Protein AF-A0A2N0QDF2-F1 (afdb_monomer)

pLDDT: mean 72.52, std 20.07, range [34.34, 97.75]

Mean predicted aligned error: 20.12 Å

Solvent-accessible surface area (backbone atoms only — not comparable to full-atom values): 10380 Å² total; per-residue (Å²): 142,78,92,82,81,85,81,86,83,89,78,89,79,88,68,83,81,71,83,72,80,72,75,76,78,77,69,77,77,80,74,78,54,62,45,74,80,34,91,86,77,63,44,67,44,55,72,88,54,84,79,87,59,81,65,48,67,56,54,52,52,51,52,51,52,52,46,46,48,72,79,55,69,66,78,52,70,68,56,53,48,51,45,56,69,36,91,90,34,81,67,67,82,90,52,88,52,65,70,57,52,53,51,48,54,49,50,53,50,50,52,49,44,72,76,44,80,83,65,72,86,72,78,81,77,70,82,81,80,85,78,84,85,86,82,88,81,84,87,83,89,81,83,86,83,84,83,132

Foldseek 3Di:
DDDDDDDDDDDDDPDPPPPDCPPPPPPPPPPPQWDQPDPVVSDIDGVVDDDDCPCVVVVVVVVVVVVCCVVVVDDDLVVVLVQCVPPVRVDPVVDPDPVVRVVSVVVNVVVCCVVCVPDDPDPPPDPPPDDDDDDDDDDDDDDDDDDD

Secondary structure (DSSP, 8-state):
----PPPP-------------------------EEE--TTT--EEETTS----TTHHHHHHHHHHHHHHHHHSS--HHHHHHHHHSTT--S-TT---HHHHHHHHHHHHHHHHHH-TT------------------------------

Organism: NCBI:txid588596

Structure (mmCIF, N/CA/C/O backbone):
data_AF-A0A2N0QDF2-F1
#
_entry.id   AF-A0A2N0QDF2-F1
#
loop_
_atom_site.group_PDB
_atom_site.id
_atom_site.type_symbol
_atom_site.label_atom_id
_atom_site.label_alt_id
_atom_site.label_comp_id
_atom_site.label_asym_id
_atom_site.label_entity_id
_atom_site.label_seq_id
_atom_site.pdbx_PDB_ins_code
_atom_site.Cartn_x
_atom_site.Cartn_y
_atom_site.Cartn_z
_atom_site.occupancy
_atom_site.B_iso_or_equiv
_atom_site.auth_seq_id
_atom_site.auth_comp_id
_atom_site.auth_asym_id
_atom_site.auth_atom_id
_atom_site.pdbx_PDB_model_num
ATOM 1 N N . MET A 1 1 ? -39.444 -63.080 10.428 1.00 37.78 1 MET A N 1
ATOM 2 C CA . MET A 1 1 ? -40.224 -63.833 11.436 1.00 37.78 1 MET A CA 1
ATOM 3 C C . MET A 1 1 ? -39.813 -63.275 12.788 1.00 37.78 1 MET A C 1
ATOM 5 O O . MET A 1 1 ? -38.624 -63.291 13.041 1.00 37.78 1 MET A O 1
ATOM 9 N N . THR A 1 2 ? -40.613 -62.682 13.661 1.00 38.75 2 THR A N 1
ATOM 10 C CA . THR A 1 2 ? -42.040 -62.348 13.790 1.00 38.75 2 THR A CA 1
ATOM 11 C C . THR A 1 2 ? -42.077 -61.300 14.914 1.00 38.75 2 THR A C 1
ATOM 13 O O . THR A 1 2 ? -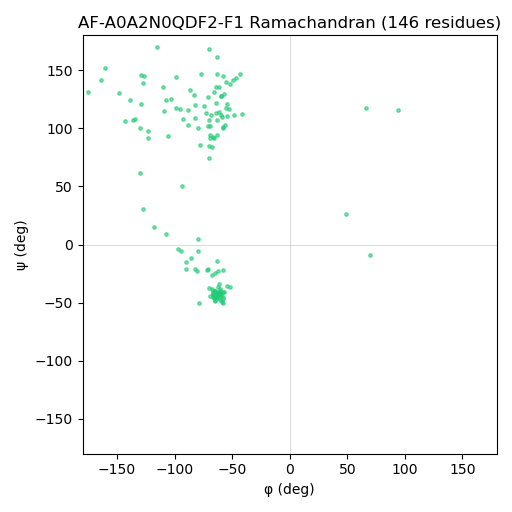41.304 -61.421 15.864 1.00 38.75 2 THR A O 1
ATOM 16 N N . CYS A 1 3 ? -42.930 -60.278 14.811 1.00 39.91 3 CYS A N 1
ATOM 17 C CA . CYS A 1 3 ? -43.240 -59.375 15.925 1.00 39.91 3 CYS A CA 1
ATOM 18 C C . CYS A 1 3 ? -43.793 -60.148 17.129 1.00 39.91 3 CYS A C 1
ATOM 20 O O . CYS A 1 3 ? -44.610 -61.047 16.941 1.00 39.91 3 CYS A O 1
ATOM 22 N N . SER A 1 4 ? -43.461 -59.687 18.336 1.00 47.81 4 SER A N 1
ATOM 23 C CA . SER A 1 4 ? -44.212 -59.998 19.554 1.00 47.81 4 SER A CA 1
ATOM 24 C C . SER A 1 4 ? -44.420 -58.713 20.357 1.00 47.81 4 SER A C 1
ATOM 26 O O . SER A 1 4 ? -43.478 -58.169 20.926 1.00 47.81 4 SER A O 1
ATOM 28 N N . LEU A 1 5 ? -45.662 -58.228 20.366 1.00 51.38 5 LEU A N 1
ATOM 29 C CA . LEU A 1 5 ? -46.191 -57.246 21.316 1.00 51.38 5 LEU A CA 1
ATOM 30 C C . LEU A 1 5 ? -46.494 -57.947 22.651 1.00 51.38 5 LEU A C 1
ATOM 32 O O . LEU A 1 5 ? -46.989 -59.076 22.618 1.00 51.38 5 LEU A O 1
ATOM 36 N N . PRO A 1 6 ? -46.349 -57.288 23.810 1.00 52.44 6 PRO A N 1
ATOM 37 C CA . PRO A 1 6 ? -47.147 -57.621 24.977 1.00 52.44 6 PRO A CA 1
ATOM 38 C C . PRO A 1 6 ? -48.472 -56.855 24.942 1.00 52.44 6 PRO A C 1
ATOM 40 O O . PRO A 1 6 ? -48.531 -55.658 24.673 1.00 52.44 6 PRO A O 1
ATOM 43 N N . SER A 1 7 ? -49.527 -57.616 25.202 1.00 45.88 7 SER A N 1
ATOM 44 C CA . SER A 1 7 ? -50.933 -57.242 25.235 1.00 45.88 7 SER A CA 1
ATOM 45 C C . SER A 1 7 ? -51.280 -56.210 26.314 1.00 45.88 7 SER A C 1
ATOM 47 O O . SER A 1 7 ? -50.752 -56.235 27.421 1.00 45.88 7 SER A O 1
ATOM 49 N N . ASN A 1 8 ? -52.260 -55.381 25.959 1.00 48.22 8 ASN A N 1
ATOM 50 C CA . ASN A 1 8 ? -52.961 -54.356 26.727 1.00 48.22 8 ASN A CA 1
ATOM 51 C C . ASN A 1 8 ? -53.424 -54.792 28.130 1.00 48.22 8 ASN A C 1
ATOM 53 O O . ASN A 1 8 ? -54.022 -55.860 28.280 1.00 48.22 8 ASN A O 1
ATOM 57 N N . ASN A 1 9 ? -53.354 -53.873 29.095 1.00 51.03 9 ASN A N 1
ATOM 58 C CA . ASN A 1 9 ? -54.421 -53.680 30.074 1.00 51.03 9 ASN A CA 1
ATOM 59 C C . ASN A 1 9 ? -54.806 -52.193 30.131 1.00 51.03 9 ASN A C 1
ATOM 61 O O . ASN A 1 9 ? -53.995 -51.300 30.343 1.00 51.03 9 ASN A O 1
ATOM 65 N N . VAL A 1 10 ? -56.077 -51.945 29.841 1.00 54.91 10 VAL A N 1
ATOM 66 C CA . VAL A 1 10 ? -56.702 -50.628 29.795 1.00 54.91 10 VAL A CA 1
ATOM 67 C C . VAL A 1 10 ? -57.103 -50.228 31.210 1.00 54.91 10 VAL A C 1
ATOM 69 O O . VAL A 1 10 ? -57.846 -50.967 31.851 1.00 54.91 10 VAL A O 1
ATOM 72 N N . THR A 1 11 ? -56.713 -49.029 31.640 1.00 46.19 11 THR A N 1
ATOM 73 C CA . THR A 1 11 ? -57.449 -48.287 32.670 1.00 46.19 11 THR A CA 1
ATOM 74 C C . THR A 1 11 ? -57.670 -46.880 32.134 1.00 46.19 11 THR A C 1
ATOM 76 O O . THR A 1 11 ? -56.755 -46.061 32.112 1.00 46.19 11 THR A O 1
ATOM 79 N N . HIS A 1 12 ? -58.876 -46.618 31.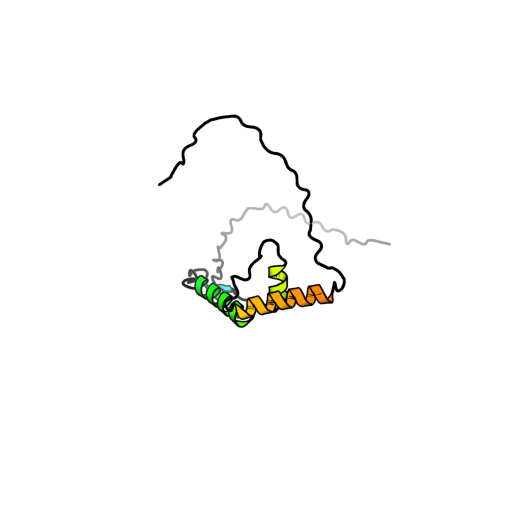631 1.00 55.75 12 HIS A N 1
ATOM 80 C CA . HIS A 1 12 ? -59.315 -45.263 31.317 1.00 55.75 12 HIS A CA 1
ATOM 81 C C . HIS A 1 12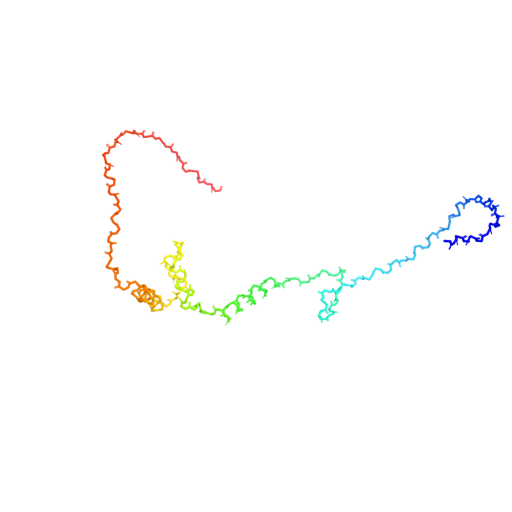 ? -59.538 -44.531 32.641 1.00 55.75 12 HIS A C 1
ATOM 83 O O . HIS A 1 12 ? -60.542 -44.773 33.307 1.00 55.75 12 HIS A O 1
ATOM 89 N N . HIS A 1 13 ? -58.588 -43.684 33.034 1.00 50.78 13 HIS A N 1
ATOM 90 C CA . HIS A 1 13 ? -58.834 -42.674 34.054 1.00 50.78 13 HIS A CA 1
ATOM 91 C C . HIS A 1 13 ? -59.354 -41.428 33.344 1.00 50.78 13 HIS A C 1
ATOM 93 O O . HIS A 1 13 ? -58.617 -40.729 32.652 1.00 50.78 13 HIS A O 1
ATOM 99 N N . ASP A 1 14 ? -60.665 -41.241 33.448 1.00 57.19 14 ASP A N 1
ATOM 100 C CA . ASP A 1 14 ? -61.351 -40.015 33.079 1.00 57.19 14 ASP A 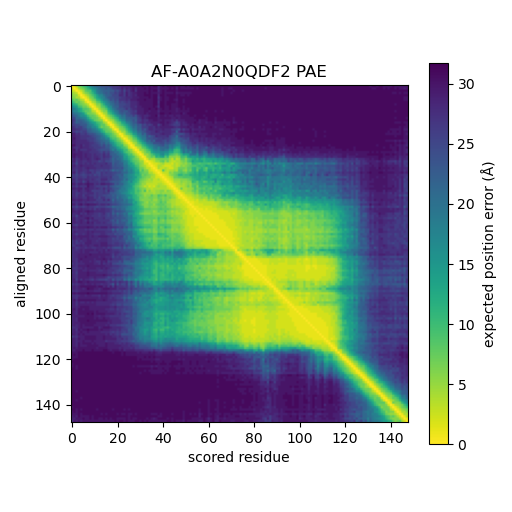CA 1
ATOM 101 C C . ASP A 1 14 ? -61.153 -39.045 34.249 1.00 57.19 14 ASP A C 1
ATOM 103 O O . ASP A 1 14 ? -61.766 -39.189 35.305 1.00 57.19 14 ASP A O 1
ATOM 107 N N . GLU A 1 15 ? -60.207 -38.125 34.102 1.00 52.91 15 GLU A N 1
ATOM 108 C CA . GLU A 1 15 ? -59.877 -37.121 35.109 1.00 52.91 15 GLU A CA 1
ATOM 109 C C . GLU A 1 15 ? -60.032 -35.760 34.429 1.00 52.91 15 GLU A C 1
ATOM 111 O O . GLU A 1 15 ? -59.160 -35.308 33.683 1.00 52.91 15 GLU A O 1
ATOM 116 N N . ASN A 1 16 ? -61.185 -35.122 34.646 1.00 46.06 16 ASN A N 1
ATOM 117 C CA . ASN A 1 16 ? -61.421 -33.718 34.327 1.00 46.06 16 ASN A CA 1
ATOM 118 C C . ASN A 1 16 ? -60.189 -32.885 34.712 1.00 46.06 16 ASN A C 1
ATOM 120 O O . ASN A 1 16 ? -59.914 -32.706 35.899 1.00 46.06 16 ASN A O 1
ATOM 124 N N . THR A 1 17 ? -59.479 -32.330 33.727 1.00 54.12 17 THR A N 1
ATOM 125 C CA . THR A 1 17 ? -58.416 -31.350 33.972 1.00 54.12 17 THR A CA 1
ATOM 126 C C . THR A 1 17 ? -59.054 -30.049 34.454 1.00 54.12 17 THR A C 1
ATOM 128 O O . THR A 1 17 ? -59.351 -29.139 33.680 1.00 54.12 17 THR A O 1
ATOM 131 N N . VAL A 1 18 ? -59.314 -29.978 35.759 1.00 56.28 18 VAL A N 1
ATOM 132 C CA . VAL A 1 18 ? -59.425 -28.714 36.479 1.00 56.28 18 VAL A CA 1
ATOM 133 C C . VAL A 1 18 ? -58.060 -28.054 36.337 1.00 56.28 18 VAL A C 1
ATOM 135 O O . VAL A 1 18 ? -57.061 -28.594 36.800 1.00 56.28 18 VAL A O 1
ATOM 138 N N . PHE A 1 19 ? -58.000 -26.921 35.638 1.00 50.25 19 PHE A N 1
ATOM 139 C CA . PHE A 1 19 ? -56.818 -26.069 35.671 1.00 50.25 19 PHE A CA 1
ATOM 140 C C . PHE A 1 19 ? -56.698 -25.520 37.089 1.00 50.25 19 PHE A C 1
ATOM 142 O O . PHE A 1 19 ? -57.313 -24.512 37.438 1.00 50.25 19 PHE A O 1
ATOM 149 N N . GLU A 1 20 ? -55.950 -26.232 37.923 1.00 53.81 20 GLU A N 1
ATOM 150 C CA . GLU A 1 20 ? -55.437 -25.696 39.166 1.00 53.81 20 GLU A CA 1
ATOM 151 C C . GLU A 1 20 ? -54.479 -24.571 38.776 1.00 53.81 20 GLU A C 1
ATOM 153 O O . GLU A 1 20 ? -53.471 -24.778 38.099 1.00 53.81 20 GLU A O 1
ATOM 158 N N . SER A 1 21 ? -54.858 -23.341 39.112 1.00 62.06 21 SER A N 1
ATOM 159 C CA . SER A 1 21 ? -53.968 -22.195 39.031 1.00 62.06 21 SER A CA 1
ATOM 160 C C . SER A 1 21 ? -52.916 -22.352 40.126 1.00 62.06 21 SER A C 1
ATOM 162 O O . SER A 1 21 ? -52.993 -21.685 41.160 1.00 62.06 21 SER A O 1
ATOM 164 N N . GLU A 1 22 ? -51.961 -23.260 39.937 1.00 54.97 22 GLU A N 1
ATOM 165 C CA . GLU A 1 22 ? -50.706 -23.173 40.667 1.00 54.97 22 GLU A CA 1
ATOM 166 C C . GLU A 1 22 ? -50.101 -21.826 40.289 1.00 54.97 22 GLU A C 1
ATOM 168 O O . GLU A 1 22 ? -49.774 -21.555 39.129 1.00 54.97 22 GLU A O 1
ATOM 173 N N . GLY A 1 23 ? -50.060 -20.924 41.270 1.00 55.94 23 GLY A N 1
ATOM 174 C CA . GLY A 1 23 ? -49.313 -19.692 41.147 1.00 55.94 23 GLY A CA 1
ATOM 175 C C . GLY A 1 23 ? -47.893 -20.079 40.781 1.00 55.94 23 GLY A C 1
ATOM 176 O O . GLY A 1 23 ? -47.199 -20.684 41.589 1.00 55.94 23 GLY A O 1
ATOM 177 N N . ILE A 1 24 ? -47.493 -19.769 39.549 1.00 56.62 24 ILE A N 1
ATOM 178 C CA . ILE A 1 24 ? -46.104 -19.859 39.123 1.00 56.62 24 ILE A CA 1
ATOM 179 C C . ILE A 1 24 ? -45.331 -18.987 40.111 1.00 56.62 24 ILE A C 1
ATOM 181 O O . ILE A 1 24 ? -45.397 -17.757 40.040 1.00 56.62 24 ILE A O 1
ATOM 185 N N . GLU A 1 25 ? -44.644 -19.613 41.067 1.00 59.44 25 GLU A N 1
ATOM 186 C CA . GLU A 1 25 ? -43.540 -18.969 41.758 1.00 59.44 25 GLU A CA 1
ATOM 187 C C . GLU A 1 25 ? -42.558 -18.593 40.656 1.00 59.44 25 GLU A C 1
ATOM 189 O O . GLU A 1 25 ? -41.853 -19.430 40.094 1.00 59.44 25 GLU A O 1
ATOM 194 N N . VAL A 1 26 ? -42.575 -17.315 40.282 1.00 57.59 26 VAL A N 1
ATOM 195 C CA . VAL A 1 26 ? -41.538 -16.722 39.454 1.00 57.59 26 VAL A CA 1
ATOM 196 C C . VAL A 1 26 ? -40.291 -16.725 40.327 1.00 57.59 26 VAL A C 1
ATOM 198 O O . VAL A 1 26 ? -39.996 -15.749 41.014 1.00 57.59 26 VAL A O 1
ATOM 201 N N . THR A 1 27 ? -39.576 -17.849 40.356 1.00 56.66 27 THR A N 1
ATOM 202 C CA . THR A 1 27 ? -38.188 -17.852 40.798 1.00 56.66 27 THR A CA 1
ATOM 203 C C . THR A 1 27 ? -37.486 -16.812 39.930 1.00 56.66 27 THR A C 1
ATOM 205 O O . THR A 1 27 ? -37.567 -16.937 38.700 1.00 56.66 27 THR A O 1
ATOM 208 N N . PRO A 1 28 ? -36.874 -15.759 40.500 1.00 61.00 28 PRO A N 1
ATOM 209 C CA . PRO A 1 28 ? -36.116 -14.821 39.694 1.00 61.00 28 PRO A CA 1
ATOM 210 C C . PRO A 1 28 ? -35.080 -15.640 38.930 1.00 61.00 28 PRO A C 1
ATOM 212 O O . PRO A 1 28 ? -34.259 -16.326 39.532 1.00 61.00 28 PRO A O 1
ATOM 215 N N . ILE A 1 29 ? -35.177 -15.634 37.601 1.00 65.19 29 ILE A N 1
ATOM 216 C CA . ILE A 1 29 ? -34.109 -16.139 36.748 1.00 65.19 29 ILE A CA 1
ATOM 217 C C . ILE A 1 29 ? -32.911 -15.270 37.122 1.00 65.19 29 ILE A C 1
ATOM 219 O O . ILE A 1 29 ? -32.937 -14.064 36.874 1.00 65.19 29 ILE A O 1
ATOM 223 N N . GLU A 1 30 ? -31.922 -15.844 37.802 1.00 65.62 30 GLU A N 1
ATOM 224 C CA . GLU A 1 30 ? -30.649 -15.176 38.041 1.00 65.62 30 GLU A CA 1
ATOM 225 C C . GLU A 1 30 ? -30.021 -14.957 36.663 1.00 65.62 30 GLU A C 1
ATOM 227 O O . GLU A 1 30 ? -29.448 -15.865 36.064 1.00 65.62 30 GLU A O 1
ATOM 232 N N . VAL A 1 31 ? -30.247 -13.776 36.089 1.00 68.69 31 VAL A N 1
ATOM 233 C CA . VAL A 1 31 ? -29.623 -13.383 34.831 1.00 68.69 31 VAL A CA 1
ATOM 234 C C . VAL A 1 31 ? -28.151 -13.161 35.158 1.00 68.69 31 VAL A C 1
ATOM 236 O O . VAL A 1 31 ? -27.813 -12.220 35.871 1.00 68.69 31 VAL A O 1
ATOM 239 N N . GLU A 1 32 ? -27.283 -14.072 34.715 1.00 74.69 32 GLU A N 1
ATOM 240 C CA . GLU A 1 32 ? -25.835 -13.898 34.831 1.00 74.69 32 GLU A CA 1
ATOM 241 C C . GLU A 1 32 ? -25.448 -12.676 33.986 1.00 74.69 32 GLU A C 1
ATOM 243 O O . GLU A 1 32 ? -25.493 -12.706 32.759 1.00 74.69 32 GLU A O 1
ATOM 248 N N . ASP A 1 33 ? -25.121 -11.572 34.657 1.00 79.88 33 ASP A N 1
ATOM 249 C CA . ASP A 1 33 ? -24.800 -10.291 34.016 1.00 79.88 33 ASP A CA 1
ATOM 250 C C . ASP A 1 33 ? -23.361 -10.231 33.478 1.00 79.88 33 ASP A C 1
ATOM 252 O O . ASP A 1 33 ? -22.908 -9.174 33.037 1.00 79.88 33 ASP A O 1
ATOM 256 N N . GLU A 1 34 ? -22.620 -11.338 33.549 1.00 81.88 34 GLU A N 1
ATOM 257 C CA . GLU A 1 34 ? -21.242 -11.440 33.084 1.00 81.88 34 GLU A CA 1
ATOM 258 C C . GLU A 1 34 ? -21.157 -12.172 31.742 1.00 81.88 34 GLU A C 1
ATOM 260 O O . GLU A 1 34 ? -21.570 -13.323 31.613 1.00 81.88 34 GLU A O 1
ATOM 265 N N . GLU A 1 35 ? -20.536 -11.535 30.751 1.00 80.00 35 GLU A N 1
ATOM 266 C CA . GLU A 1 35 ? -20.268 -12.131 29.442 1.00 80.00 35 GLU A CA 1
ATOM 267 C C . GLU A 1 35 ? -18.769 -12.393 29.251 1.00 80.00 35 GLU A C 1
ATOM 269 O O . GLU A 1 35 ? -17.916 -11.550 29.551 1.00 80.00 35 GLU A O 1
ATOM 274 N N . VAL A 1 36 ? -18.425 -13.570 28.721 1.00 83.94 36 VAL A N 1
ATOM 275 C CA . VAL A 1 36 ? -17.043 -13.922 28.366 1.00 83.94 36 VAL A CA 1
ATOM 276 C C . VAL A 1 36 ? -16.711 -13.339 26.991 1.00 83.94 36 VAL A C 1
ATOM 278 O O . VAL A 1 36 ? -17.151 -13.854 25.968 1.00 83.94 36 VAL A O 1
ATOM 281 N N . ILE A 1 37 ? -15.866 -12.309 26.951 1.00 81.75 37 ILE A N 1
ATOM 282 C CA . ILE A 1 37 ? -15.494 -11.606 25.705 1.00 81.75 37 ILE A CA 1
ATOM 283 C C . ILE A 1 37 ? -14.216 -12.123 25.046 1.00 81.75 37 ILE A C 1
ATOM 285 O O . ILE A 1 37 ? -13.835 -11.676 23.965 1.00 81.75 37 ILE A O 1
ATOM 289 N N . SER A 1 38 ? -13.514 -13.056 25.684 1.00 77.94 38 SER A N 1
ATOM 290 C CA . SER A 1 38 ? -12.424 -13.770 25.028 1.00 77.94 38 SER A CA 1
ATOM 291 C C . SER A 1 38 ? -12.312 -15.185 25.578 1.00 77.94 38 SER A C 1
ATOM 293 O O . SER A 1 38 ? -12.170 -15.371 26.787 1.00 77.94 38 SER A O 1
ATOM 295 N N . ASN A 1 39 ? -12.256 -16.160 24.684 1.00 77.38 39 ASN A N 1
ATOM 296 C CA . ASN A 1 39 ? -11.947 -17.553 25.003 1.00 77.38 39 ASN A CA 1
ATOM 297 C C . ASN A 1 39 ? -10.467 -17.778 25.368 1.00 77.38 39 ASN A C 1
ATOM 299 O O . ASN A 1 39 ? -10.146 -18.758 26.029 1.00 77.38 39 ASN A O 1
ATOM 303 N N . ILE A 1 40 ? -9.564 -16.881 24.952 1.00 80.06 40 ILE A N 1
ATOM 304 C CA . ILE A 1 40 ? -8.123 -16.996 25.230 1.00 80.06 40 ILE A CA 1
ATOM 305 C C . ILE A 1 40 ? -7.798 -16.557 26.660 1.00 80.06 40 ILE A C 1
ATOM 307 O O . ILE A 1 40 ? -7.109 -17.268 27.384 1.00 80.06 40 ILE A O 1
ATOM 311 N N . THR A 1 41 ? -8.275 -15.381 27.076 1.00 81.50 41 THR A N 1
ATOM 312 C CA . THR A 1 41 ? -7.941 -14.820 28.398 1.00 81.50 41 THR A CA 1
ATOM 313 C C . THR A 1 41 ? -9.008 -15.100 29.456 1.00 81.50 41 THR A C 1
ATOM 315 O O . THR A 1 41 ? -8.820 -14.733 30.611 1.00 81.50 41 THR A O 1
ATOM 318 N N . ASN A 1 42 ? -10.130 -15.731 29.076 1.00 82.81 42 ASN A N 1
ATOM 319 C CA . ASN A 1 42 ? -11.330 -15.905 29.909 1.00 82.81 42 ASN A CA 1
ATOM 320 C C . ASN A 1 42 ? -11.807 -14.604 30.578 1.00 82.81 42 ASN A C 1
ATOM 322 O O . ASN A 1 42 ? -12.446 -14.629 31.628 1.00 82.81 42 ASN A O 1
ATOM 326 N N . LYS A 1 43 ? -11.491 -13.452 29.972 1.00 84.38 43 LYS A N 1
ATOM 327 C CA . LYS A 1 43 ? -11.909 -12.146 30.464 1.00 84.38 43 LYS A CA 1
ATOM 328 C C . LYS A 1 43 ? -13.432 -12.048 30.409 1.00 84.38 43 LYS A C 1
ATOM 330 O O . LYS A 1 43 ? -14.024 -12.181 29.336 1.00 84.38 43 LYS A O 1
ATOM 335 N N . ARG A 1 44 ? -14.025 -11.801 31.575 1.00 83.31 44 ARG A N 1
ATOM 336 C CA . ARG A 1 44 ? -15.448 -11.523 31.762 1.00 83.31 44 ARG A CA 1
ATOM 337 C C . ARG A 1 44 ? -15.676 -10.020 31.870 1.00 83.31 44 ARG A C 1
ATOM 339 O O . ARG A 1 44 ? -14.828 -9.312 32.421 1.00 83.31 44 ARG A O 1
ATOM 346 N N . ILE A 1 45 ? -16.786 -9.538 31.328 1.00 82.56 45 ILE A N 1
ATOM 347 C CA . ILE A 1 45 ? -17.253 -8.161 31.512 1.00 82.56 45 ILE A CA 1
ATOM 348 C C . ILE A 1 45 ? -18.691 -8.165 32.015 1.00 82.56 45 ILE A C 1
ATOM 350 O O . ILE A 1 45 ? -19.481 -9.019 31.631 1.00 82.56 45 ILE A O 1
ATOM 354 N N . SER A 1 46 ? -19.011 -7.195 32.864 1.00 85.50 46 SER A N 1
ATOM 355 C CA . SER A 1 46 ? -20.384 -6.891 33.262 1.00 85.50 46 SER A CA 1
ATOM 356 C C . SER A 1 46 ? -21.117 -6.251 32.081 1.00 85.50 46 SER A C 1
ATOM 358 O O . SER A 1 46 ? -20.642 -5.254 31.540 1.00 85.50 46 SER A O 1
ATOM 360 N N . ILE A 1 47 ? -22.273 -6.790 31.694 1.00 82.75 47 ILE A N 1
ATOM 361 C CA . ILE A 1 47 ? -23.157 -6.197 30.673 1.00 82.75 47 ILE A CA 1
ATOM 362 C C . ILE A 1 47 ? -23.841 -4.928 31.217 1.00 82.75 47 ILE A C 1
ATOM 364 O O . ILE A 1 47 ? -24.271 -4.066 30.450 1.00 82.75 47 ILE A O 1
ATOM 368 N N . LYS A 1 48 ? -23.928 -4.780 32.547 1.00 86.56 48 LYS A N 1
ATOM 369 C CA . LYS A 1 48 ? -24.545 -3.610 33.192 1.00 86.56 48 LYS A CA 1
ATOM 370 C C . LYS A 1 48 ? -23.749 -2.327 32.975 1.00 86.56 48 LYS A C 1
ATOM 372 O O . LYS A 1 48 ? -24.336 -1.246 33.000 1.00 86.56 48 LYS A O 1
ATOM 377 N N . ASP A 1 49 ? -22.440 -2.444 32.763 1.00 84.38 49 ASP A N 1
ATOM 378 C CA . ASP A 1 49 ? -21.536 -1.307 32.661 1.00 84.38 49 ASP A CA 1
ATOM 379 C C . ASP A 1 49 ? -21.087 -1.112 31.205 1.00 84.38 49 ASP A C 1
ATOM 381 O O . ASP A 1 49 ? -20.532 -2.033 30.600 1.00 84.38 49 ASP A O 1
ATOM 385 N N . PRO A 1 50 ? -21.288 0.078 30.608 1.00 82.12 50 PRO A N 1
ATOM 386 C CA . PRO A 1 50 ? -20.827 0.329 29.252 1.00 82.12 50 PRO A CA 1
ATOM 387 C C . PRO A 1 50 ? -19.299 0.249 29.193 1.00 82.12 50 PRO A C 1
ATOM 389 O O . PRO A 1 50 ? -18.587 0.812 30.028 1.00 82.12 50 PRO A O 1
ATOM 392 N N . LEU A 1 51 ? -18.784 -0.432 28.169 1.00 84.31 51 LEU A N 1
ATOM 393 C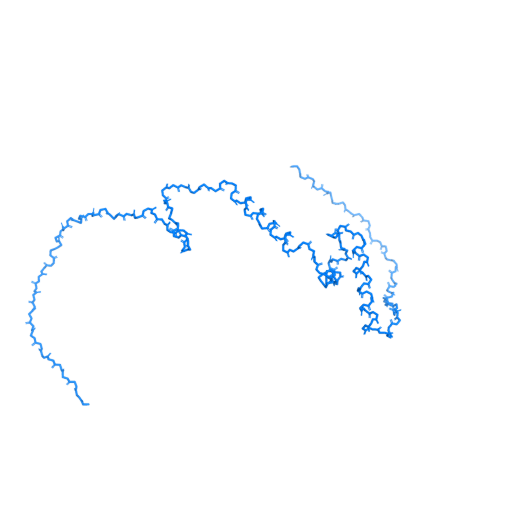 CA . LEU A 1 51 ? -17.347 -0.554 27.966 1.00 84.31 51 LEU A CA 1
ATOM 394 C C . LEU A 1 51 ? -16.746 0.821 27.643 1.00 84.31 51 LEU A C 1
ATOM 396 O O . LEU A 1 51 ? -17.225 1.520 26.750 1.00 84.31 51 LEU A O 1
ATOM 400 N N . ASN A 1 52 ? -15.664 1.196 28.324 1.00 87.62 52 ASN A N 1
ATOM 401 C CA . ASN A 1 52 ? -14.919 2.389 27.942 1.00 87.62 52 ASN A CA 1
ATOM 402 C C . ASN A 1 52 ? -14.144 2.124 26.639 1.00 87.62 52 ASN A C 1
ATOM 404 O O . ASN A 1 52 ? -13.213 1.316 26.619 1.00 87.62 52 ASN A O 1
ATOM 408 N N . THR A 1 53 ? -14.525 2.807 25.561 1.00 91.38 53 THR A N 1
ATOM 409 C CA . THR A 1 53 ? -13.887 2.704 24.238 1.00 91.38 53 THR A CA 1
ATOM 410 C C . THR A 1 53 ? -13.048 3.929 23.873 1.00 91.38 53 THR A C 1
ATOM 412 O O . THR A 1 53 ? -12.625 4.060 22.721 1.00 91.38 53 THR A O 1
ATOM 415 N N . GLU A 1 54 ? -12.827 4.850 24.811 1.00 95.19 54 GLU A N 1
ATOM 416 C CA . GLU A 1 54 ? -12.032 6.054 24.576 1.00 95.19 54 GLU A CA 1
ATOM 417 C C . GLU A 1 54 ? -10.619 5.686 24.097 1.00 95.19 54 GLU A C 1
ATOM 419 O O . GLU A 1 54 ? -9.953 4.817 24.658 1.00 95.19 54 GLU A O 1
ATOM 424 N N . GLY A 1 55 ? -10.180 6.297 22.995 1.00 94.75 55 GLY A N 1
ATOM 425 C CA . GLY A 1 55 ? -8.852 6.071 22.414 1.00 94.75 55 GLY A CA 1
ATOM 426 C C . GLY A 1 55 ? -8.625 4.699 21.764 1.00 94.75 55 GLY A C 1
ATOM 427 O O . GLY A 1 55 ? -7.635 4.532 21.057 1.00 94.75 55 GLY A O 1
ATOM 428 N N . VAL A 1 56 ? -9.534 3.725 21.911 1.00 95.75 56 VAL A N 1
ATOM 429 C CA . VAL A 1 56 ? -9.339 2.360 21.381 1.00 95.75 56 VAL A CA 1
ATOM 430 C C . VAL A 1 56 ? -9.165 2.361 19.862 1.00 95.75 56 VAL A C 1
ATOM 432 O O . VAL A 1 56 ? -8.285 1.677 19.347 1.00 95.75 56 VAL A O 1
ATOM 435 N N . LEU A 1 57 ? -9.959 3.155 19.138 1.00 96.44 57 LEU A N 1
ATOM 436 C CA . LEU A 1 57 ? -9.834 3.265 17.682 1.00 96.44 57 LEU A CA 1
ATOM 437 C C . LEU A 1 57 ? -8.462 3.808 17.263 1.00 96.44 57 LEU A C 1
ATOM 439 O O . LEU A 1 57 ? -7.887 3.320 16.293 1.00 96.44 57 LEU A O 1
ATOM 443 N N . GLU A 1 58 ? -7.945 4.800 17.985 1.00 97.75 58 GLU A N 1
ATOM 444 C CA . GLU A 1 58 ? -6.648 5.399 17.674 1.00 97.75 58 GLU A CA 1
ATOM 445 C C . GLU A 1 58 ? -5.518 4.415 17.965 1.00 97.75 58 GLU A C 1
ATOM 447 O O . GLU A 1 58 ? -4.691 4.166 17.095 1.00 97.75 58 GLU A O 1
ATOM 452 N N . ASN A 1 59 ? -5.582 3.726 19.107 1.00 96.62 59 ASN A N 1
ATOM 453 C CA . ASN A 1 59 ? -4.633 2.669 19.450 1.00 96.62 59 ASN A CA 1
ATOM 454 C C . ASN A 1 59 ? -4.613 1.560 18.391 1.00 96.62 59 ASN A C 1
ATOM 456 O O . ASN A 1 59 ? -3.552 1.044 18.046 1.00 96.62 59 ASN A O 1
ATOM 460 N N . VAL A 1 60 ? -5.776 1.164 17.864 1.00 96.94 60 VAL A N 1
ATOM 461 C CA . VAL A 1 60 ? -5.850 0.154 16.798 1.00 96.94 60 VAL A CA 1
ATOM 462 C C . VAL A 1 60 ? -5.198 0.671 15.515 1.00 96.94 60 VAL A C 1
ATOM 464 O O . VAL A 1 60 ? -4.393 -0.045 14.919 1.00 96.94 60 VAL A O 1
ATOM 467 N N . LYS A 1 61 ? -5.495 1.908 15.100 1.00 97.44 61 LYS A N 1
ATOM 468 C CA . LYS A 1 61 ? -4.877 2.517 13.912 1.00 97.44 61 LYS A CA 1
ATOM 469 C C . LYS A 1 61 ? -3.363 2.634 14.054 1.00 97.44 61 LYS A C 1
ATOM 471 O O . LYS A 1 61 ? -2.647 2.229 13.143 1.00 97.44 61 LYS A O 1
ATOM 476 N N . GLU A 1 62 ? -2.887 3.140 15.187 1.00 97.62 62 GLU A N 1
ATOM 477 C CA . GLU A 1 62 ? -1.464 3.337 15.464 1.00 97.62 62 GLU A CA 1
ATOM 478 C C . GLU A 1 62 ? -0.710 2.004 15.476 1.00 97.62 62 GLU A C 1
ATOM 480 O O . GLU A 1 62 ? 0.357 1.894 14.870 1.00 97.62 62 GLU A O 1
ATOM 485 N N . ASN A 1 63 ? -1.290 0.961 16.079 1.00 97.12 63 ASN A N 1
ATOM 486 C CA . ASN A 1 63 ? -0.700 -0.379 16.068 1.00 97.12 63 ASN A CA 1
ATOM 487 C C . ASN A 1 63 ? -0.605 -0.958 14.652 1.00 97.12 63 ASN A C 1
ATOM 489 O O . ASN A 1 63 ? 0.427 -1.532 14.292 1.00 97.12 63 ASN A O 1
ATOM 493 N N . ILE A 1 64 ? -1.655 -0.809 13.837 1.00 96.81 64 ILE A N 1
ATOM 494 C CA . ILE A 1 64 ? -1.645 -1.282 12.446 1.00 96.81 64 ILE A CA 1
ATOM 495 C C . ILE A 1 64 ? -0.602 -0.508 11.638 1.00 96.81 64 ILE A C 1
ATOM 497 O O . ILE A 1 64 ? 0.219 -1.124 10.962 1.00 96.81 64 ILE A O 1
ATOM 501 N N . TYR A 1 65 ? -0.602 0.823 11.734 1.00 95.12 65 TYR A N 1
ATOM 502 C CA . TYR A 1 65 ? 0.349 1.678 11.028 1.00 95.12 65 TYR A CA 1
ATOM 503 C C . TYR A 1 65 ? 1.795 1.331 11.399 1.00 95.12 65 TYR A C 1
ATOM 505 O O . TYR A 1 65 ? 2.606 1.043 10.522 1.00 95.12 65 TYR A O 1
ATOM 513 N N . SER A 1 66 ? 2.094 1.251 12.697 1.00 94.94 66 SER A N 1
ATOM 514 C CA . SER A 1 66 ? 3.429 0.903 13.196 1.00 94.94 66 SER A CA 1
ATOM 515 C C . SER A 1 66 ? 3.871 -0.484 12.731 1.00 94.94 66 SER A C 1
ATOM 517 O O . SER A 1 66 ? 5.030 -0.676 12.373 1.00 94.94 66 SER A O 1
ATOM 519 N N . SER A 1 67 ? 2.944 -1.446 12.677 1.00 95.25 67 SER A N 1
ATOM 520 C CA . SER A 1 67 ? 3.225 -2.789 12.160 1.00 95.25 67 SER A CA 1
ATOM 521 C C . SER A 1 67 ? 3.540 -2.771 10.664 1.00 95.25 67 SER A C 1
ATOM 523 O O . SER A 1 67 ? 4.474 -3.443 10.233 1.00 95.25 67 SER A O 1
ATOM 525 N N . LEU A 1 68 ? 2.794 -2.000 9.866 1.00 91.38 68 LEU A N 1
ATOM 526 C CA . LEU A 1 68 ? 3.054 -1.865 8.431 1.00 91.38 68 LEU A CA 1
ATOM 527 C C . LEU A 1 68 ? 4.426 -1.245 8.171 1.00 91.38 68 LEU A C 1
ATOM 529 O O . LEU A 1 68 ? 5.166 -1.765 7.345 1.00 91.38 68 LEU A O 1
ATOM 533 N N . ILE A 1 69 ? 4.800 -0.203 8.912 1.00 89.19 69 ILE A N 1
ATOM 534 C CA . ILE A 1 69 ? 6.142 0.378 8.799 1.00 89.19 69 ILE A CA 1
ATOM 535 C C . ILE A 1 69 ? 7.210 -0.636 9.226 1.00 89.19 69 ILE A C 1
ATOM 537 O O . ILE A 1 69 ? 8.181 -0.836 8.511 1.00 89.19 69 ILE A O 1
ATOM 541 N N . PHE A 1 70 ? 7.025 -1.344 10.343 1.00 90.75 70 PHE A N 1
ATOM 542 C CA . PHE A 1 70 ? 8.038 -2.272 10.855 1.00 90.75 70 PHE A CA 1
ATOM 543 C C . PHE A 1 70 ? 8.267 -3.495 9.952 1.00 90.75 70 PHE A C 1
ATOM 545 O O . PHE A 1 70 ? 9.408 -3.885 9.708 1.00 90.75 70 PHE A O 1
ATOM 552 N N . TYR A 1 71 ? 7.194 -4.123 9.467 1.00 89.44 71 TYR A N 1
ATOM 553 C CA . TYR A 1 71 ? 7.291 -5.348 8.664 1.00 89.44 71 TYR A CA 1
ATOM 554 C C . TYR A 1 71 ? 7.395 -5.079 7.155 1.00 89.44 71 TYR A C 1
ATOM 556 O O . TYR A 1 71 ? 7.870 -5.946 6.421 1.00 89.44 71 TYR A O 1
ATOM 564 N N . TRP A 1 72 ? 6.963 -3.904 6.687 1.00 85.88 72 TRP A N 1
ATOM 565 C CA . TRP A 1 72 ? 6.866 -3.531 5.269 1.00 85.88 72 TRP A CA 1
ATOM 566 C C . TRP A 1 72 ? 7.579 -2.206 4.934 1.00 85.88 72 TRP A C 1
ATOM 568 O O . TRP A 1 72 ? 7.195 -1.520 3.990 1.00 85.88 72 TRP A O 1
ATOM 578 N N . ASP A 1 73 ? 8.655 -1.882 5.657 1.00 78.75 73 ASP A N 1
ATOM 579 C CA . ASP A 1 73 ? 9.405 -0.613 5.565 1.00 78.75 73 ASP A CA 1
ATOM 580 C C . ASP A 1 73 ? 9.835 -0.226 4.136 1.00 78.75 73 ASP A C 1
ATOM 582 O O . ASP A 1 73 ? 9.792 0.937 3.743 1.00 78.75 73 ASP A O 1
ATOM 586 N N . LYS A 1 74 ? 10.212 -1.211 3.307 1.00 77.75 74 LYS A N 1
ATOM 587 C CA . LYS A 1 74 ? 10.585 -0.967 1.909 1.00 77.75 74 LYS A CA 1
ATOM 588 C C . LYS A 1 74 ? 10.023 -2.036 0.974 1.00 77.75 74 LYS A C 1
ATOM 590 O O . LYS A 1 74 ? 10.330 -3.220 1.149 1.00 77.75 74 LYS A O 1
ATOM 595 N N . PRO A 1 75 ? 9.252 -1.658 -0.064 1.00 79.50 75 PRO A N 1
ATOM 596 C CA . PRO A 1 75 ? 8.868 -2.600 -1.103 1.00 79.50 75 PRO A CA 1
ATOM 597 C C . PRO A 1 75 ? 10.125 -3.128 -1.798 1.00 79.50 75 PRO A C 1
ATOM 599 O O . PRO A 1 75 ? 11.049 -2.380 -2.123 1.00 79.50 75 PRO A O 1
ATOM 602 N N . ASN A 1 76 ? 10.166 -4.440 -2.016 1.00 87.88 7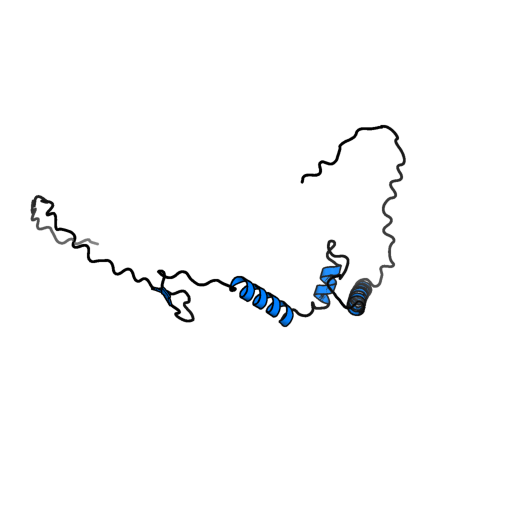6 ASN A N 1
ATOM 603 C CA . ASN A 1 76 ? 11.268 -5.055 -2.742 1.00 87.88 76 ASN A CA 1
ATOM 604 C C . ASN A 1 76 ? 11.321 -4.536 -4.194 1.00 87.88 76 ASN A C 1
ATOM 606 O O . ASN A 1 76 ? 10.332 -4.027 -4.728 1.00 87.88 76 ASN A O 1
ATOM 610 N N . ASP A 1 77 ? 12.469 -4.703 -4.855 1.00 92.12 77 ASP A N 1
ATOM 611 C CA . ASP A 1 77 ? 12.644 -4.245 -6.237 1.00 92.12 77 ASP A CA 1
ATOM 612 C C . ASP A 1 77 ? 11.564 -4.804 -7.183 1.00 92.12 77 ASP A C 1
ATOM 614 O O . ASP A 1 77 ? 11.127 -4.098 -8.081 1.00 92.12 77 ASP A O 1
ATOM 618 N N . ALA A 1 78 ? 11.098 -6.043 -6.981 1.00 91.00 78 ALA A N 1
ATOM 619 C CA . ALA A 1 78 ? 10.060 -6.644 -7.822 1.00 91.00 78 ALA A CA 1
ATOM 620 C C . ALA A 1 78 ? 8.698 -5.950 -7.656 1.00 91.00 78 ALA A C 1
ATOM 622 O O . ALA A 1 78 ? 7.997 -5.745 -8.641 1.00 91.00 78 ALA A O 1
ATOM 623 N N . GLY A 1 79 ? 8.340 -5.551 -6.436 1.00 90.44 79 GLY A N 1
ATOM 624 C CA . GLY A 1 79 ? 7.141 -4.777 -6.137 1.00 90.44 79 GLY A CA 1
ATOM 625 C C . GLY A 1 79 ? 7.225 -3.377 -6.732 1.00 90.44 79 GLY A C 1
ATOM 626 O O . GLY A 1 79 ? 6.269 -2.922 -7.345 1.00 90.44 79 GLY A O 1
ATOM 627 N N . LEU A 1 80 ? 8.392 -2.732 -6.643 1.00 92.31 80 LEU A N 1
ATOM 628 C CA . LEU A 1 80 ? 8.631 -1.429 -7.270 1.00 92.31 80 LEU A CA 1
ATOM 629 C C . LEU A 1 80 ? 8.569 -1.503 -8.805 1.00 92.31 80 LEU A C 1
ATOM 631 O O . LEU A 1 80 ? 7.962 -0.642 -9.440 1.00 92.31 80 LEU A O 1
ATOM 635 N N . ILE A 1 81 ? 9.138 -2.553 -9.403 1.00 93.12 81 ILE A N 1
ATOM 636 C CA . ILE A 1 81 ? 9.027 -2.818 -10.842 1.00 93.12 81 ILE A CA 1
ATOM 637 C C . ILE A 1 81 ? 7.568 -3.089 -11.230 1.00 93.12 81 ILE A C 1
ATOM 639 O O . ILE A 1 81 ? 7.093 -2.536 -12.216 1.00 93.12 81 ILE A O 1
ATOM 643 N N . ALA A 1 82 ? 6.840 -3.901 -10.460 1.00 92.12 82 ALA A N 1
ATOM 644 C CA . ALA A 1 82 ? 5.432 -4.188 -10.722 1.00 92.12 82 ALA A CA 1
ATOM 645 C C . ALA A 1 82 ? 4.572 -2.917 -10.674 1.00 92.12 82 ALA A C 1
ATOM 647 O O . ALA A 1 82 ? 3.718 -2.742 -11.540 1.00 92.12 82 ALA A O 1
ATOM 648 N N . SER A 1 83 ? 4.841 -2.009 -9.729 1.00 91.56 83 SER A N 1
ATOM 649 C CA . SER A 1 83 ? 4.178 -0.704 -9.667 1.00 91.56 83 SER A CA 1
ATOM 650 C C . SER A 1 83 ? 4.411 0.121 -10.933 1.00 91.56 83 SER A C 1
ATOM 652 O O . SER A 1 83 ? 3.450 0.658 -11.463 1.00 91.56 83 SER A O 1
ATOM 654 N N . LEU A 1 84 ? 5.641 0.163 -11.468 1.00 92.81 84 LEU A N 1
ATOM 655 C CA . LEU A 1 84 ? 5.952 0.858 -12.733 1.00 92.81 84 LEU A CA 1
ATOM 656 C C . LEU A 1 84 ? 5.266 0.240 -13.962 1.00 92.81 84 LEU A C 1
ATOM 658 O O . LEU A 1 84 ? 5.102 0.908 -14.984 1.00 92.81 84 LEU A O 1
ATOM 662 N N . LEU A 1 85 ? 4.924 -1.047 -13.896 1.00 91.44 85 LEU A N 1
ATOM 663 C CA . LEU A 1 85 ? 4.221 -1.756 -14.964 1.00 91.44 85 LEU A CA 1
ATOM 664 C C . LEU A 1 85 ? 2.697 -1.596 -14.874 1.00 91.44 85 LEU A C 1
ATOM 666 O O . LEU A 1 85 ? 2.004 -1.938 -15.835 1.00 91.44 85 LEU A O 1
ATOM 670 N N . ASP A 1 86 ? 2.161 -1.076 -13.765 1.00 91.50 86 ASP A N 1
ATOM 671 C CA . ASP A 1 86 ? 0.744 -0.735 -13.659 1.00 91.50 86 ASP A CA 1
ATOM 672 C C . ASP A 1 86 ? 0.471 0.552 -14.465 1.00 91.50 86 ASP A C 1
ATOM 674 O O . ASP A 1 86 ? 1.007 1.611 -14.141 1.00 91.50 86 ASP A O 1
ATOM 678 N N . PRO A 1 87 ? -0.399 0.529 -15.493 1.00 87.38 87 PRO A N 1
ATOM 679 C CA . PRO A 1 87 ? -0.680 1.708 -16.317 1.00 87.38 87 PRO A CA 1
ATOM 680 C C . PRO A 1 87 ? -1.194 2.927 -15.540 1.00 87.38 87 PRO A C 1
ATOM 682 O O . PRO A 1 87 ? -1.117 4.052 -16.048 1.00 87.38 87 PRO A O 1
ATOM 685 N N . ARG A 1 88 ? -1.751 2.708 -14.342 1.00 88.31 88 ARG A N 1
ATOM 686 C CA . ARG A 1 88 ? -2.267 3.759 -13.454 1.00 88.31 88 ARG A CA 1
ATOM 687 C C . ARG A 1 88 ? -1.159 4.450 -12.662 1.00 88.31 88 ARG A C 1
ATOM 689 O O . ARG A 1 88 ? -1.358 5.583 -12.237 1.00 88.31 88 ARG A O 1
ATOM 696 N N . TYR A 1 89 ? -0.018 3.790 -12.486 1.00 81.38 89 TYR A N 1
ATOM 697 C CA . TYR A 1 89 ? 1.101 4.259 -11.677 1.00 81.38 89 TYR A CA 1
ATOM 698 C C . TYR A 1 89 ? 2.359 4.318 -12.543 1.00 81.38 89 TYR A C 1
ATOM 700 O O . TYR A 1 89 ? 3.090 3.348 -12.693 1.00 81.38 89 TYR A O 1
ATOM 708 N N . LYS A 1 90 ? 2.614 5.480 -13.148 1.00 78.06 90 LYS A N 1
ATOM 709 C CA . LYS A 1 90 ? 3.793 5.675 -14.012 1.00 78.06 90 LYS A CA 1
ATOM 710 C C . LYS A 1 90 ? 5.022 6.176 -13.260 1.00 78.06 90 LYS A C 1
ATOM 712 O O . LYS A 1 90 ? 6.125 6.118 -13.796 1.00 78.06 90 LYS A O 1
ATOM 717 N N . GLU A 1 91 ? 4.826 6.669 -12.042 1.00 84.69 91 GLU A N 1
ATOM 718 C CA . GLU A 1 91 ? 5.840 7.347 -11.242 1.00 84.69 91 GLU A CA 1
ATOM 719 C C . GLU A 1 91 ? 5.893 6.725 -9.840 1.00 84.69 91 GLU A C 1
ATOM 721 O O . GLU A 1 91 ? 4.889 6.251 -9.303 1.00 84.69 91 GLU A O 1
ATOM 726 N N . LEU A 1 92 ? 7.093 6.677 -9.260 1.00 88.19 92 LEU A N 1
ATOM 727 C CA . LEU A 1 92 ? 7.348 6.115 -7.931 1.00 88.19 92 LEU A CA 1
ATOM 728 C C . LEU A 1 92 ? 7.307 7.217 -6.860 1.00 88.19 92 LEU A C 1
ATOM 730 O O . LEU A 1 92 ? 8.231 7.334 -6.064 1.00 88.19 92 LEU A O 1
ATOM 734 N N . ASP A 1 93 ? 6.256 8.039 -6.839 1.00 87.50 93 ASP A N 1
ATOM 735 C CA . ASP A 1 93 ? 6.159 9.234 -5.972 1.00 87.50 93 ASP A CA 1
ATOM 736 C C . ASP A 1 93 ? 6.187 8.921 -4.473 1.00 87.50 93 ASP A C 1
ATOM 738 O O . ASP A 1 93 ? 6.556 9.762 -3.659 1.00 87.50 93 ASP A O 1
ATOM 742 N N . PHE A 1 94 ? 5.828 7.692 -4.108 1.00 85.88 94 PHE A N 1
ATOM 743 C CA . PHE A 1 94 ? 5.887 7.186 -2.738 1.00 85.88 94 PHE A CA 1
ATOM 744 C C . PHE A 1 94 ? 7.302 6.758 -2.306 1.00 85.88 94 PHE A C 1
ATOM 746 O O . PHE A 1 94 ? 7.498 6.382 -1.154 1.00 85.88 94 PHE A O 1
ATOM 753 N N . VAL A 1 95 ? 8.283 6.766 -3.214 1.00 88.12 95 VAL A N 1
ATOM 754 C CA . VAL A 1 95 ? 9.694 6.501 -2.907 1.00 88.12 95 VAL A CA 1
ATOM 755 C C . VAL A 1 95 ? 10.397 7.837 -2.689 1.00 88.12 95 VAL A C 1
ATOM 757 O O . VAL A 1 95 ? 10.504 8.644 -3.608 1.00 88.12 95 VAL A O 1
ATOM 760 N N . GLU A 1 96 ? 10.903 8.069 -1.480 1.00 87.75 96 GLU A N 1
ATOM 761 C CA . GLU A 1 96 ? 11.499 9.361 -1.108 1.00 87.75 96 GLU A CA 1
ATOM 762 C C . GLU A 1 96 ? 12.842 9.631 -1.803 1.00 87.75 96 GLU A C 1
ATOM 764 O O . GLU A 1 96 ? 13.138 10.760 -2.191 1.00 87.75 96 GLU A O 1
ATOM 769 N N . LEU A 1 97 ? 13.666 8.593 -1.974 1.00 89.31 97 LEU A N 1
ATOM 770 C CA . LEU A 1 97 ? 15.006 8.721 -2.539 1.00 89.31 97 LEU A CA 1
ATOM 771 C C . LEU A 1 97 ? 14.971 8.612 -4.065 1.00 89.31 97 LEU A C 1
ATOM 773 O O . LEU A 1 97 ? 14.686 7.555 -4.626 1.00 89.31 97 LEU A O 1
ATOM 777 N N . GLU A 1 98 ? 15.346 9.691 -4.749 1.00 90.62 98 GLU A N 1
ATOM 778 C CA . GLU A 1 98 ? 15.401 9.727 -6.216 1.00 90.62 98 GLU A CA 1
ATOM 779 C C . GLU A 1 98 ? 16.395 8.696 -6.789 1.00 90.62 98 GLU A C 1
ATOM 781 O O . GLU A 1 98 ? 16.139 8.067 -7.816 1.00 90.62 98 GLU A O 1
ATOM 786 N N . ASP A 1 99 ? 17.498 8.437 -6.080 1.00 91.75 99 ASP A N 1
ATOM 787 C CA . ASP A 1 99 ? 18.470 7.401 -6.447 1.00 91.75 99 ASP A CA 1
ATOM 788 C C . ASP A 1 99 ? 17.855 5.992 -6.440 1.00 91.75 99 ASP A C 1
ATOM 790 O O . ASP A 1 99 ? 18.167 5.176 -7.313 1.00 91.75 99 ASP A O 1
ATOM 794 N N . ASP A 1 100 ? 16.941 5.703 -5.504 1.00 90.44 100 ASP A N 1
ATOM 795 C CA . ASP A 1 100 ? 16.213 4.432 -5.483 1.00 90.44 100 ASP A CA 1
ATOM 796 C C . ASP A 1 100 ? 15.305 4.315 -6.712 1.00 90.44 100 ASP A C 1
ATOM 798 O O . ASP A 1 100 ? 15.310 3.274 -7.372 1.00 90.44 100 ASP A O 1
ATOM 802 N N . LYS A 1 101 ? 14.578 5.379 -7.077 1.00 92.38 101 LYS A N 1
ATOM 803 C CA . LYS A 1 101 ? 13.727 5.380 -8.281 1.00 92.38 101 LYS A CA 1
ATOM 804 C C . LYS A 1 101 ? 14.547 5.103 -9.538 1.00 92.38 101 LYS A C 1
ATOM 806 O O . LYS A 1 101 ? 14.209 4.209 -10.318 1.00 92.38 101 LYS A O 1
ATOM 811 N N . ASN A 1 102 ? 15.659 5.819 -9.700 1.00 92.88 102 ASN A N 1
ATOM 812 C CA . ASN A 1 102 ? 16.564 5.648 -10.834 1.00 92.88 102 ASN A CA 1
ATOM 813 C C . ASN A 1 102 ? 17.136 4.228 -10.897 1.00 92.88 102 ASN A C 1
ATOM 815 O O . ASN A 1 102 ? 17.172 3.632 -11.977 1.00 92.88 102 ASN A O 1
ATOM 819 N N . ARG A 1 103 ? 17.516 3.650 -9.748 1.00 95.19 103 ARG A N 1
ATOM 820 C CA . ARG A 1 103 ? 17.973 2.255 -9.668 1.00 95.19 103 ARG A CA 1
ATOM 821 C C . ARG A 1 103 ? 16.913 1.285 -10.189 1.00 95.19 103 ARG A C 1
ATOM 823 O O . ARG A 1 103 ? 17.242 0.398 -10.975 1.00 95.19 103 ARG A O 1
ATOM 830 N N . ILE A 1 104 ? 15.657 1.442 -9.772 1.00 94.94 104 ILE A N 1
ATOM 831 C CA . ILE A 1 104 ? 14.559 0.563 -10.201 1.00 94.94 104 ILE A CA 1
ATOM 832 C C . ILE A 1 104 ? 14.283 0.699 -11.700 1.00 94.94 104 ILE A C 1
ATOM 834 O O . ILE A 1 104 ? 14.131 -0.312 -12.388 1.00 94.94 104 ILE A O 1
ATOM 838 N N . ILE A 1 105 ? 14.259 1.926 -12.223 1.00 93.19 105 ILE A N 1
ATOM 839 C CA . ILE A 1 105 ? 14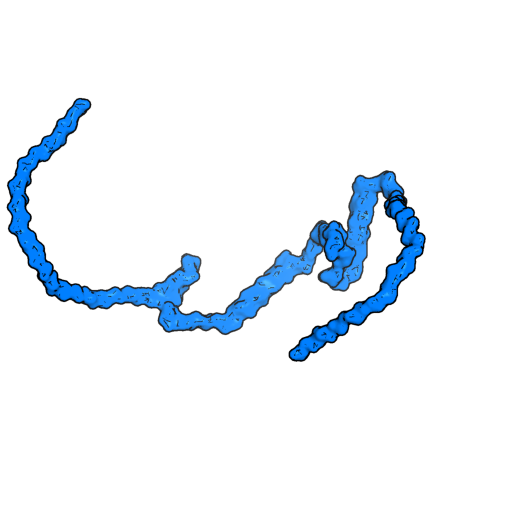.042 2.175 -13.654 1.00 93.19 105 ILE A CA 1
ATOM 840 C C . ILE A 1 105 ? 15.149 1.520 -14.488 1.00 93.19 105 ILE A C 1
ATOM 842 O O . ILE A 1 105 ? 14.852 0.890 -15.504 1.00 93.19 105 ILE A O 1
ATOM 846 N N . GLN A 1 106 ? 16.412 1.636 -14.064 1.00 94.81 106 GLN A N 1
ATOM 847 C CA . GLN A 1 106 ? 17.520 0.969 -14.751 1.00 94.81 106 GLN A CA 1
ATOM 848 C C . GLN A 1 106 ? 17.379 -0.548 -14.696 1.00 94.81 106 GLN A C 1
ATOM 850 O O . GLN A 1 106 ? 17.448 -1.200 -15.732 1.00 94.81 106 GLN A O 1
ATOM 855 N N . LYS A 1 107 ? 17.047 -1.104 -13.528 1.00 95.12 107 LYS A N 1
ATOM 856 C CA . LYS A 1 107 ? 16.823 -2.544 -13.384 1.00 95.12 107 LYS A CA 1
ATOM 857 C C . LYS A 1 107 ? 15.735 -3.065 -14.328 1.00 95.12 107 LYS A C 1
ATOM 859 O O . LYS A 1 107 ? 15.916 -4.106 -14.948 1.00 95.12 107 LYS A O 1
ATOM 864 N N . LEU A 1 108 ? 14.636 -2.327 -14.500 1.00 93.56 108 LEU A N 1
ATOM 865 C CA . LEU A 1 108 ? 13.598 -2.676 -15.474 1.00 93.56 108 LEU A CA 1
ATOM 866 C C . LEU A 1 108 ? 14.120 -2.645 -16.924 1.00 93.56 108 LEU A C 1
ATOM 868 O O . LEU A 1 108 ? 13.791 -3.529 -17.715 1.00 93.56 108 LEU A O 1
ATOM 872 N N . ARG A 1 109 ? 14.937 -1.648 -17.286 1.00 92.88 109 ARG A N 1
ATOM 873 C CA . ARG A 1 109 ? 15.547 -1.550 -18.626 1.00 92.88 109 ARG A CA 1
ATOM 874 C C . ARG A 1 109 ? 16.523 -2.689 -18.897 1.00 92.88 109 ARG A C 1
ATOM 876 O O . ARG A 1 109 ? 16.521 -3.229 -20.005 1.00 92.88 109 ARG A O 1
ATOM 883 N N . ASP A 1 110 ? 17.314 -3.062 -17.899 1.00 94.00 110 ASP A N 1
ATOM 884 C CA . ASP A 1 110 ? 18.263 -4.169 -17.983 1.00 94.00 110 ASP A CA 1
ATOM 885 C C . ASP A 1 110 ? 17.521 -5.495 -18.169 1.00 94.00 110 ASP A C 1
ATOM 887 O O . ASP A 1 110 ? 17.822 -6.242 -19.098 1.00 94.00 110 ASP A O 1
ATOM 891 N N . GLU A 1 111 ? 16.486 -5.756 -17.362 1.00 91.81 111 GLU A N 1
ATOM 892 C CA . GLU A 1 111 ? 15.625 -6.937 -17.508 1.00 91.81 111 GLU A CA 1
ATOM 893 C C . GLU A 1 111 ? 14.976 -6.990 -18.896 1.00 91.81 111 GLU A C 1
ATOM 895 O O . GLU A 1 111 ? 15.003 -8.027 -19.561 1.00 91.81 111 GLU A O 1
ATOM 900 N N . PHE A 1 112 ? 14.445 -5.870 -19.389 1.00 91.00 112 PHE A N 1
ATOM 901 C CA . PHE A 1 112 ? 13.880 -5.813 -20.735 1.00 91.00 112 PHE A CA 1
ATOM 902 C C . PHE A 1 112 ? 14.933 -6.118 -21.812 1.00 91.00 112 PHE A C 1
ATOM 904 O O . PHE A 1 112 ? 14.686 -6.925 -22.707 1.00 91.00 112 PHE A O 1
ATOM 911 N N . SER A 1 113 ? 16.120 -5.522 -21.711 1.00 92.00 113 SER A N 1
ATOM 912 C CA . SER A 1 113 ? 17.206 -5.715 -22.682 1.00 92.00 113 SER A CA 1
ATOM 913 C C . SER A 1 113 ? 17.721 -7.157 -22.687 1.00 92.00 113 SER A C 1
ATOM 915 O O . SER A 1 113 ? 17.940 -7.732 -23.753 1.00 92.00 113 SER A O 1
ATOM 917 N N . ASN A 1 114 ? 17.841 -7.770 -21.507 1.00 88.81 114 ASN A N 1
ATOM 918 C CA . ASN A 1 114 ? 18.269 -9.159 -21.343 1.00 88.81 114 ASN A CA 1
ATOM 919 C C . ASN A 1 114 ? 17.249 -10.154 -21.916 1.00 88.81 114 ASN A C 1
ATOM 921 O O . ASN A 1 114 ? 17.633 -11.142 -22.541 1.00 88.81 114 ASN A O 1
ATOM 925 N N . ASN A 1 115 ? 15.952 -9.895 -21.728 1.00 86.12 115 ASN A N 1
ATOM 926 C CA . ASN A 1 115 ? 14.884 -10.772 -22.215 1.00 86.12 115 ASN A CA 1
ATOM 927 C C . ASN A 1 115 ? 14.542 -10.539 -23.702 1.00 86.12 115 ASN A C 1
ATOM 929 O O . ASN A 1 115 ? 13.996 -11.431 -24.356 1.00 86.12 115 ASN A O 1
ATOM 933 N N . PHE A 1 116 ? 14.883 -9.373 -24.267 1.00 80.12 116 PHE A N 1
ATOM 934 C CA . PHE A 1 116 ? 14.608 -9.008 -25.663 1.00 80.12 116 PHE A CA 1
ATOM 935 C C . PHE A 1 116 ? 15.851 -8.467 -26.399 1.00 80.12 116 PHE A C 1
ATOM 937 O O . PHE A 1 116 ? 15.811 -7.354 -26.931 1.00 80.12 116 PHE A O 1
ATOM 944 N N . PRO A 1 117 ? 16.933 -9.258 -26.542 1.00 70.44 117 PRO A N 1
ATOM 945 C CA . PRO A 1 117 ? 18.225 -8.778 -27.052 1.00 70.44 117 PRO A CA 1
ATOM 946 C C . PRO A 1 117 ? 18.197 -8.263 -28.506 1.00 70.44 117 PRO A C 1
ATOM 948 O O . PRO A 1 117 ? 19.127 -7.590 -28.937 1.00 70.44 117 PRO A O 1
ATOM 951 N N . ASN A 1 118 ? 17.133 -8.550 -29.271 1.00 63.03 118 ASN A N 1
ATOM 952 C CA . ASN A 1 118 ? 17.057 -8.303 -30.718 1.00 63.03 118 ASN A CA 1
ATOM 953 C C . ASN A 1 118 ? 15.961 -7.312 -31.151 1.00 63.03 118 ASN A C 1
ATOM 955 O O . ASN A 1 118 ? 15.624 -7.256 -32.336 1.00 63.03 118 ASN A O 1
ATOM 959 N N . LYS A 1 119 ? 15.374 -6.533 -30.236 1.00 59.25 119 LYS A N 1
ATOM 960 C CA . LYS A 1 119 ? 14.437 -5.463 -30.615 1.00 59.25 119 LYS A CA 1
ATOM 961 C C . LYS A 1 119 ? 15.114 -4.103 -30.465 1.00 59.25 119 LYS A C 1
ATOM 963 O O . LYS A 1 119 ? 15.071 -3.494 -29.404 1.00 59.25 119 LYS A O 1
ATOM 968 N N . SER A 1 120 ? 15.693 -3.614 -31.564 1.00 56.25 120 SER A N 1
ATOM 969 C CA . SER A 1 120 ? 15.856 -2.168 -31.773 1.00 56.25 120 SER A CA 1
ATOM 970 C C . SER A 1 120 ? 14.502 -1.488 -31.515 1.00 56.25 120 SER A C 1
ATOM 972 O O . SER A 1 120 ? 13.484 -2.099 -31.867 1.00 56.25 120 SER A O 1
ATOM 974 N N . PRO A 1 121 ? 14.438 -0.291 -30.897 1.00 54.25 121 PRO A N 1
ATOM 975 C CA . PRO A 1 121 ? 13.176 0.399 -30.668 1.00 54.25 121 PRO A CA 1
ATOM 976 C C . PRO A 1 121 ? 12.477 0.619 -32.010 1.00 54.25 121 PRO A C 1
ATOM 978 O O . PRO A 1 121 ? 12.817 1.514 -32.779 1.00 54.25 121 PRO A O 1
ATOM 981 N N . GLN A 1 122 ? 11.504 -0.239 -32.307 1.00 51.62 122 GLN A N 1
ATOM 982 C CA . GLN A 1 122 ? 10.571 0.006 -33.386 1.00 51.62 122 GLN A CA 1
ATOM 983 C C . GLN A 1 122 ? 9.731 1.183 -32.916 1.00 51.62 122 GLN A C 1
ATOM 985 O O . GLN A 1 122 ? 8.996 1.074 -31.933 1.00 51.62 122 GLN A O 1
ATOM 990 N N . VAL A 1 123 ? 9.908 2.325 -33.579 1.00 45.19 123 VAL A N 1
ATOM 991 C CA . VAL A 1 123 ? 8.969 3.439 -33.522 1.00 45.19 123 VAL A CA 1
ATOM 992 C C . VAL A 1 123 ? 7.594 2.827 -33.768 1.00 45.19 123 VAL A C 1
ATOM 994 O O . VAL A 1 123 ? 7.337 2.298 -34.847 1.00 45.19 123 VAL A O 1
ATOM 997 N N . ILE A 1 124 ? 6.741 2.811 -32.744 1.00 51.12 124 ILE A N 1
ATOM 998 C CA . ILE A 1 124 ? 5.329 2.494 -32.930 1.00 51.12 124 ILE A CA 1
ATOM 999 C C . ILE A 1 124 ? 4.781 3.696 -33.690 1.00 51.12 124 ILE A C 1
ATOM 1001 O O . ILE A 1 124 ? 4.463 4.728 -33.104 1.00 51.12 124 ILE A O 1
ATOM 1005 N N . GLU A 1 125 ? 4.801 3.600 -35.014 1.00 40.00 125 GLU A N 1
ATOM 1006 C CA . GLU A 1 125 ? 4.193 4.578 -35.898 1.00 40.00 125 GLU A CA 1
ATOM 1007 C C . GLU A 1 125 ? 2.681 4.440 -35.699 1.00 40.00 125 GLU A C 1
ATOM 1009 O O . GLU A 1 125 ? 2.033 3.536 -36.226 1.00 40.00 125 GLU A O 1
ATOM 1014 N N . PHE A 1 126 ? 2.127 5.270 -34.815 1.00 48.75 126 PHE A N 1
ATOM 1015 C CA . PHE A 1 126 ? 0.684 5.426 -34.716 1.00 48.75 126 PHE A CA 1
ATOM 1016 C C . PHE A 1 126 ? 0.194 5.923 -36.082 1.00 48.75 126 PHE A C 1
ATOM 1018 O O . PHE A 1 126 ? 0.756 6.901 -36.582 1.00 48.75 126 PHE A O 1
ATOM 1025 N N . PRO A 1 127 ? -0.803 5.274 -36.713 1.00 39.44 127 PRO A N 1
ATOM 1026 C CA . PRO A 1 127 ? -1.348 5.752 -37.974 1.00 39.44 127 PRO A CA 1
ATOM 1027 C C . PRO A 1 127 ? -1.767 7.220 -37.839 1.00 39.44 127 PRO A C 1
ATOM 1029 O O . PRO A 1 127 ? -2.616 7.567 -37.020 1.00 39.44 127 PRO A O 1
ATOM 1032 N N . ASN A 1 128 ? -1.107 8.083 -38.612 1.00 48.28 128 ASN A N 1
ATOM 1033 C CA . ASN A 1 128 ? -1.431 9.497 -38.726 1.00 48.28 128 ASN A CA 1
ATOM 1034 C C . ASN A 1 128 ? -2.796 9.641 -39.408 1.00 48.28 128 ASN A C 1
ATOM 1036 O O . ASN A 1 128 ? -2.864 9.757 -40.632 1.00 48.28 128 ASN A O 1
ATOM 104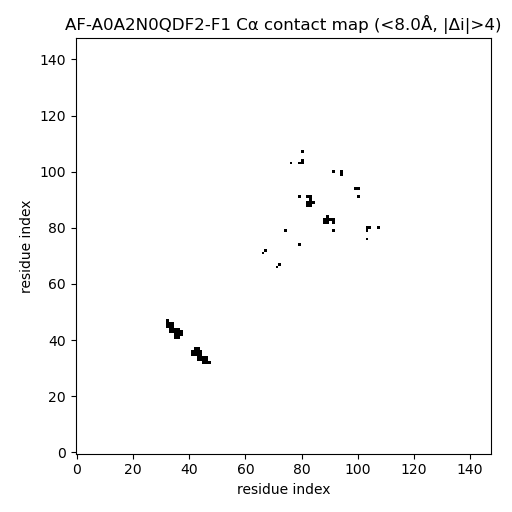0 N N . ASP A 1 129 ? -3.870 9.706 -38.628 1.00 46.06 129 ASP A N 1
ATOM 1041 C CA . ASP A 1 129 ? -5.147 10.204 -39.132 1.00 46.06 129 ASP A CA 1
ATOM 1042 C C . ASP A 1 129 ? -5.091 11.733 -39.180 1.00 46.06 129 ASP A C 1
ATOM 1044 O O . ASP A 1 129 ? -5.461 12.464 -38.260 1.00 46.06 129 ASP A O 1
ATOM 1048 N N . SER A 1 130 ? -4.556 12.216 -40.299 1.00 47.25 130 SER A N 1
ATOM 1049 C CA . SER A 1 130 ? -4.662 13.603 -40.723 1.00 47.25 130 SER A CA 1
ATOM 1050 C C . SER A 1 130 ? -6.111 13.887 -41.122 1.00 47.25 130 SER A C 1
ATOM 1052 O O . SER A 1 130 ? -6.534 13.537 -42.220 1.00 47.25 130 SER A O 1
ATOM 1054 N N . ILE A 1 131 ? -6.874 14.541 -40.244 1.00 37.38 131 ILE A N 1
ATOM 1055 C CA . ILE A 1 131 ? -8.090 15.267 -40.630 1.00 37.38 131 ILE A CA 1
ATOM 1056 C C . ILE A 1 131 ? -8.097 16.613 -39.896 1.00 37.38 131 ILE A C 1
ATOM 1058 O O . ILE A 1 131 ? -8.342 16.703 -38.698 1.00 37.38 131 ILE A O 1
ATOM 1062 N N . THR A 1 132 ? -7.839 17.680 -40.643 1.00 34.34 132 THR A N 1
ATOM 1063 C CA . THR A 1 132 ? -8.323 19.040 -40.353 1.00 34.34 132 THR A CA 1
ATOM 1064 C C . THR A 1 132 ? -9.269 19.436 -41.496 1.00 34.34 132 THR A C 1
ATOM 1066 O O . THR A 1 132 ? -9.213 18.811 -42.556 1.00 34.34 132 THR A O 1
ATOM 1069 N N . PRO A 1 133 ? -10.029 20.540 -41.416 1.00 43.31 133 PRO A N 1
ATOM 1070 C CA . PRO A 1 133 ? -10.835 21.062 -40.310 1.00 43.31 133 PRO A CA 1
ATOM 1071 C C . PRO A 1 133 ? -12.282 21.345 -40.789 1.00 43.31 133 PRO A C 1
ATOM 1073 O O . PRO A 1 133 ? -12.477 21.931 -41.852 1.00 43.31 133 PRO A O 1
ATOM 1076 N N . THR A 1 134 ? -13.316 21.026 -40.008 1.00 34.47 134 THR A N 1
ATOM 1077 C CA . THR A 1 134 ? -14.673 21.560 -40.263 1.00 34.47 134 THR A CA 1
ATOM 1078 C C . THR A 1 134 ? -15.049 22.565 -39.190 1.00 34.47 134 THR A C 1
ATOM 1080 O O . THR A 1 134 ? -15.136 22.235 -38.008 1.00 34.47 134 THR A O 1
ATOM 1083 N N . GLN A 1 135 ? -15.201 23.808 -39.646 1.00 45.34 135 GLN A N 1
ATOM 1084 C CA . GLN A 1 135 ? -15.768 24.933 -38.918 1.00 45.34 135 GLN A CA 1
ATOM 1085 C C . GLN A 1 135 ? -17.282 24.755 -38.722 1.00 45.34 135 GLN A C 1
ATOM 1087 O O . GLN A 1 135 ? -17.902 23.917 -39.373 1.00 45.34 135 GLN A O 1
ATOM 1092 N N . ASP A 1 136 ? -17.820 25.623 -37.859 1.00 35.84 136 ASP A N 1
ATOM 1093 C CA . ASP A 1 136 ? -19.231 25.903 -37.556 1.00 35.84 136 ASP A CA 1
ATOM 1094 C C . ASP A 1 136 ? -19.747 25.088 -36.350 1.00 35.84 136 ASP A C 1
ATOM 1096 O O . ASP A 1 136 ? -19.814 23.870 -36.372 1.00 35.84 136 ASP A O 1
ATOM 1100 N N . THR A 1 137 ? -20.147 25.665 -35.214 1.00 42.06 137 THR A N 1
ATOM 1101 C CA . THR A 1 137 ? -20.926 26.896 -35.043 1.00 42.06 137 THR A CA 1
ATOM 1102 C C . THR A 1 137 ? -20.765 27.465 -33.627 1.00 42.06 137 THR A C 1
ATOM 1104 O O . THR A 1 137 ? -20.544 26.744 -32.655 1.00 42.06 137 THR A O 1
ATOM 1107 N N . GLU A 1 138 ? -20.905 28.783 -33.550 1.00 42.84 138 GLU A N 1
ATOM 1108 C CA . GLU A 1 138 ? -21.035 29.623 -32.363 1.00 42.84 138 GLU A CA 1
ATOM 1109 C C . GLU A 1 138 ? -21.970 29.110 -31.251 1.00 42.84 138 GLU A C 1
ATOM 1111 O O . GLU A 1 138 ? -23.066 28.625 -31.506 1.00 42.84 138 GLU A O 1
ATOM 1116 N N . SER A 1 139 ? -21.557 29.455 -30.023 1.00 41.75 139 SER A N 1
ATOM 1117 C CA . SER A 1 139 ? -22.372 29.932 -28.894 1.00 41.75 139 SER A CA 1
ATOM 1118 C C . SER A 1 139 ? -23.388 28.976 -28.261 1.00 41.75 139 SER A C 1
ATOM 1120 O O . SER A 1 139 ? -24.411 28.654 -28.847 1.00 41.75 139 SER A O 1
ATOM 1122 N N . SER A 1 140 ? -23.199 28.655 -26.974 1.00 44.00 140 SER A N 1
ATOM 1123 C CA . SER A 1 140 ? -24.196 29.023 -25.954 1.00 44.00 140 SER A CA 1
ATOM 1124 C C . SER A 1 140 ? -23.730 28.660 -24.539 1.00 44.00 140 SER A C 1
ATOM 1126 O O . SER A 1 140 ? -23.275 27.556 -24.250 1.00 44.00 140 SER A O 1
ATOM 1128 N N . LEU A 1 141 ? -23.856 29.643 -23.659 1.00 52.38 141 LEU A N 1
ATOM 1129 C CA . LEU A 1 141 ? -23.466 29.694 -22.255 1.00 52.38 141 LEU A CA 1
ATOM 1130 C C . LEU A 1 141 ? -24.063 28.554 -21.409 1.00 52.38 141 LEU A C 1
ATOM 1132 O O . LEU A 1 141 ? -25.270 28.313 -21.454 1.00 52.38 141 LEU A O 1
ATOM 1136 N N . ARG A 1 142 ? -23.282 27.982 -20.477 1.00 45.91 142 ARG A N 1
ATOM 1137 C CA . ARG A 1 142 ? -23.870 27.460 -19.232 1.00 45.91 142 ARG A CA 1
ATOM 1138 C C . ARG A 1 142 ? -22.964 27.675 -18.020 1.00 45.91 142 ARG A C 1
ATOM 1140 O O . ARG A 1 142 ? -21.940 27.034 -17.839 1.00 45.91 142 ARG A O 1
ATOM 1147 N N . SER A 1 143 ? -23.409 28.642 -17.227 1.00 53.97 143 SER A N 1
ATOM 1148 C CA . SER A 1 143 ? -22.872 29.171 -15.977 1.00 53.97 143 SER A CA 1
ATOM 1149 C C . SER A 1 143 ? -22.575 28.101 -14.913 1.00 53.97 143 SER A C 1
ATOM 1151 O O . SER A 1 143 ? -23.380 27.199 -14.675 1.00 53.97 143 SER A O 1
ATOM 1153 N N . HIS A 1 144 ? -21.428 28.260 -14.243 1.00 47.94 144 HIS A N 1
ATOM 1154 C CA . HIS A 1 144 ? -21.093 27.606 -12.980 1.00 47.94 144 HIS A CA 1
ATOM 1155 C C . HIS A 1 144 ? -22.109 27.993 -11.897 1.00 47.94 144 HIS A C 1
ATOM 1157 O O . HIS A 1 144 ? -22.325 29.177 -11.644 1.00 47.94 144 HIS A O 1
ATOM 1163 N N . LYS A 1 145 ? -22.698 26.997 -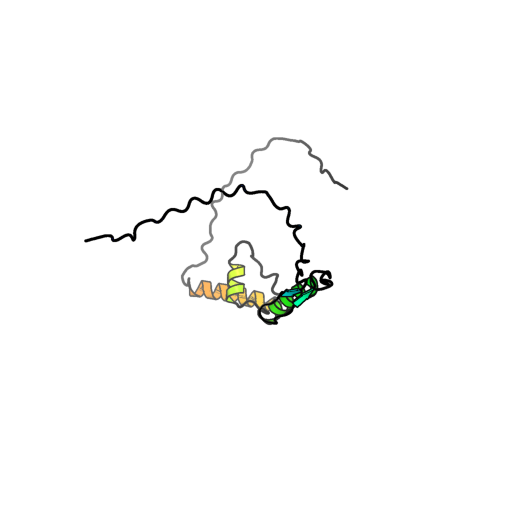11.226 1.00 53.50 145 LYS A N 1
ATOM 1164 C CA . LYS A 1 145 ? -23.332 27.200 -9.920 1.00 53.50 145 LYS A CA 1
ATOM 1165 C C . LYS A 1 145 ? -22.303 26.907 -8.838 1.00 53.50 145 LYS A C 1
ATOM 1167 O O . LYS A 1 145 ? -21.937 25.755 -8.627 1.00 53.50 145 LYS A O 1
ATOM 1172 N N . GLU A 1 146 ? -21.850 27.965 -8.186 1.00 50.72 146 GLU A N 1
ATOM 1173 C CA . GLU A 1 146 ? -21.134 27.915 -6.919 1.00 50.72 146 GLU A CA 1
ATOM 1174 C C . GLU A 1 146 ? -22.182 27.795 -5.805 1.00 50.72 146 GLU A C 1
ATOM 1176 O O . GLU A 1 146 ? -23.083 28.629 -5.698 1.00 50.72 146 GLU A O 1
ATOM 1181 N N . TYR A 1 147 ? -22.121 26.713 -5.031 1.00 50.25 147 TYR A N 1
ATOM 1182 C CA . TYR A 1 147 ? -22.940 26.536 -3.836 1.00 50.25 147 TYR A CA 1
ATOM 1183 C C . TYR A 1 147 ? -22.078 26.899 -2.625 1.00 50.25 147 TYR A C 1
ATOM 1185 O O . TYR A 1 147 ? -21.047 26.269 -2.393 1.00 50.25 147 TYR A O 1
ATOM 1193 N N . ARG A 1 148 ? -22.501 27.932 -1.891 1.00 59.69 148 ARG A N 1
ATOM 1194 C CA . ARG A 1 148 ? -22.182 28.108 -0.471 1.00 59.69 148 ARG A CA 1
ATOM 1195 C C . ARG A 1 148 ? -23.256 27.431 0.365 1.00 59.69 148 ARG A C 1
ATOM 1197 O O . ARG A 1 148 ? -24.429 27.477 -0.071 1.00 59.69 148 ARG A O 1
#

Sequence (148 aa):
MTCSLPSNNVTHHDENTVFESEGIEVTPIEVEDEEVISNITNKRISIKDPLNTEGVLENVKENIYSSLIFYWDKPNDAGLIASLLDPRYKELDFVELEDDKNRIIQKLRDEFSNNFPNKSPQVIEFPNDSITPTQDTESSLRSHKEYR

Radius of gyration: 40.15 Å; Cα contacts (8 Å, |Δi|>4): 41; chains: 1; bounding box: 80×94×82 Å